Protein AF-A0A9N9HPQ7-F1 (afdb_monomer)

Nearest PDB structures (foldseek):
  6m62-assembly1_i  TM=3.957E-01  e=5.086E+00  Saccharomyces cerevisiae S288C

Foldseek 3Di:
DDDDDDDDDDPDDDPDDPDPPDPPPLVVPPVLADDDPVLLVLLLCCVQVVVDDPVVSVVVSCVVCVPHDHDSVNSVVSSVVSNVVNVVLVPDPVNVVVVLVVVCVVPVPDDWDWDADPPPRHTPDID

Organism: NCBI:txid1348616

Mean predicted aligned error: 15.15 Å

Secondary structure (DSSP, 8-state):
-PPPPP-----------SS---STHHHH-TTTTSPPHHHHHHHHHHHHTT---HHHHHHHHHHH-TTS---HHHHHHHHHHHHHHHHHHHH-HHHHHHHHHHHHHH-TT----EEEPTTT--EEEE-

pLDDT: mean 80.57, std 12.37, range [44.56, 96.25]

Sequence (127 aa):
MTKLSPEIRVTSLVNQHNHVLLPDTALYDPKCHKLSNEIIEKIKFYVTKGNMGSKQIYPLLVANFPEQFICKKDLYNTIQKFKALYAQCQGDVQHIINKLLMLKDQEPGWIINTRLDPFDNRLVSLF

Radius of gyration: 27.94 Å; Cα contacts (8 Å, |Δi|>4): 76; chains: 1; bounding box: 64×51×85 Å

Structure (mmCIF, N/CA/C/O backbone):
data_AF-A0A9N9HPQ7-F1
#
_entry.id   AF-A0A9N9HPQ7-F1
#
loop_
_atom_site.group_PDB
_atom_site.id
_atom_site.type_symbol
_atom_site.label_atom_id
_atom_site.label_alt_id
_atom_site.label_comp_id
_atom_site.label_asym_id
_atom_site.label_entity_id
_atom_site.label_seq_id
_atom_site.pdbx_PDB_ins_code
_atom_site.Cartn_x
_atom_site.Cartn_y
_atom_site.Cartn_z
_atom_site.occupancy
_atom_site.B_iso_or_equiv
_atom_site.auth_seq_id
_atom_site.auth_comp_id
_atom_site.auth_asym_id
_atom_site.auth_atom_id
_atom_site.pdbx_PDB_model_num
ATOM 1 N N . MET A 1 1 ? -11.999 36.996 59.039 1.00 44.56 1 MET A N 1
ATOM 2 C CA . MET A 1 1 ? -12.556 35.632 58.890 1.00 44.56 1 MET A CA 1
ATOM 3 C C . MET A 1 1 ? -12.582 35.299 57.407 1.00 44.56 1 MET A C 1
AT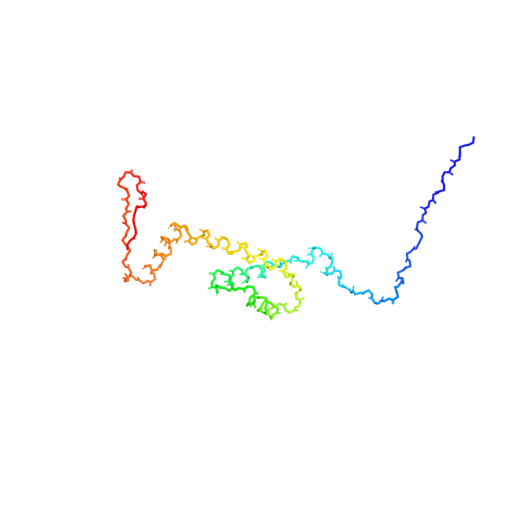OM 5 O O . MET A 1 1 ? -13.348 35.901 56.667 1.00 44.56 1 MET A O 1
ATOM 9 N N . THR A 1 2 ? -11.666 34.448 56.957 1.00 48.34 2 THR A N 1
ATOM 10 C CA . THR A 1 2 ? -11.449 34.107 55.543 1.00 48.34 2 THR A CA 1
ATOM 11 C C . THR A 1 2 ? -12.501 33.083 55.112 1.00 48.34 2 THR A C 1
ATOM 13 O O . THR A 1 2 ? -12.584 32.011 55.707 1.00 48.34 2 THR A O 1
ATOM 16 N N . LYS A 1 3 ? -13.346 33.415 54.127 1.00 56.56 3 LYS A N 1
ATOM 17 C CA . LYS A 1 3 ? -14.313 32.465 53.551 1.00 56.56 3 LYS A CA 1
ATOM 18 C C . LYS A 1 3 ? -13.542 31.339 52.855 1.00 56.56 3 LYS A C 1
ATOM 20 O O . LYS A 1 3 ? -12.824 31.606 51.896 1.00 56.56 3 LYS A O 1
ATOM 25 N N . LEU A 1 4 ? -13.690 30.108 53.337 1.00 64.31 4 LEU A N 1
ATOM 26 C CA . LEU A 1 4 ? -13.220 28.909 52.644 1.00 64.31 4 LEU A CA 1
ATOM 27 C C . LEU A 1 4 ? -14.175 28.599 51.487 1.00 64.31 4 LEU A C 1
ATOM 29 O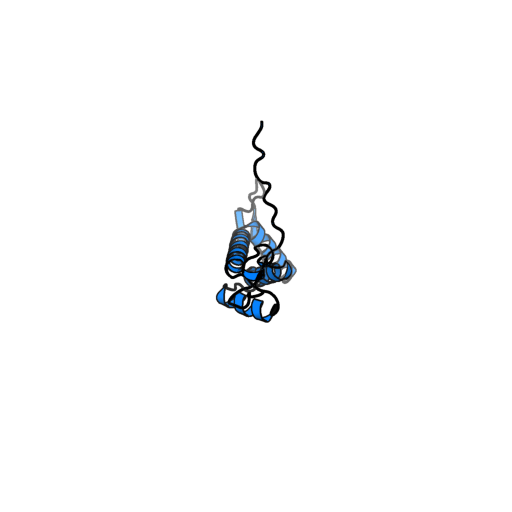 O . LEU A 1 4 ? -15.390 28.524 51.680 1.00 64.31 4 LEU A O 1
ATOM 33 N N . SER A 1 5 ? -13.622 28.452 50.286 1.00 65.19 5 SER A N 1
ATOM 34 C CA . SER A 1 5 ? -14.350 27.999 49.101 1.00 65.19 5 SER A CA 1
ATOM 35 C C . SER A 1 5 ? -14.759 26.531 49.285 1.00 65.19 5 SER A C 1
ATOM 37 O O . SER A 1 5 ? -13.933 25.746 49.749 1.00 65.19 5 SER A O 1
ATOM 39 N N . PRO A 1 6 ? -15.995 26.132 48.945 1.00 73.12 6 PRO A N 1
ATOM 40 C CA . PRO A 1 6 ? -16.428 24.749 49.100 1.00 73.12 6 PRO A CA 1
ATOM 41 C C . PRO A 1 6 ? -15.602 23.813 48.205 1.00 73.12 6 PRO A C 1
ATOM 43 O O . PRO A 1 6 ? -15.528 24.001 46.991 1.00 73.12 6 PRO A O 1
ATOM 46 N N . GLU A 1 7 ? -14.977 22.809 48.820 1.00 77.44 7 GLU A N 1
ATOM 47 C CA . GLU A 1 7 ? -14.253 21.742 48.132 1.00 77.44 7 GLU A CA 1
ATOM 48 C C . GLU A 1 7 ? -15.269 20.772 47.519 1.00 77.44 7 GLU A C 1
ATOM 50 O O . GLU A 1 7 ? -16.002 20.075 48.222 1.00 77.44 7 GLU A O 1
ATOM 55 N N . ILE A 1 8 ? -15.355 20.760 46.189 1.00 79.69 8 ILE A N 1
ATOM 56 C CA . ILE A 1 8 ? -16.242 19.856 45.458 1.00 79.69 8 ILE A CA 1
ATOM 57 C C . ILE A 1 8 ? -15.464 18.581 45.149 1.00 79.69 8 ILE A C 1
ATOM 59 O O . ILE A 1 8 ? -14.463 18.610 44.432 1.00 79.69 8 ILE A O 1
ATOM 63 N N . ARG A 1 9 ? -15.948 17.450 45.666 1.00 75.56 9 ARG A N 1
ATOM 64 C CA . ARG A 1 9 ? -15.360 16.127 45.444 1.00 75.56 9 ARG A CA 1
ATOM 65 C C . ARG A 1 9 ? -16.388 15.226 44.771 1.00 75.56 9 ARG A C 1
ATOM 67 O O . ARG A 1 9 ? -17.486 15.036 45.287 1.00 75.56 9 ARG A O 1
ATOM 74 N N . VAL A 1 10 ? -16.038 14.676 43.613 1.00 81.00 10 VAL A N 1
ATOM 75 C CA . VAL A 1 10 ? -16.880 13.693 42.921 1.00 81.00 10 VAL A CA 1
ATOM 76 C C . VAL A 1 10 ? -16.777 12.369 43.677 1.00 81.00 10 VAL A C 1
ATOM 78 O O . VAL A 1 10 ? -15.692 11.808 43.795 1.00 81.00 10 VAL A O 1
ATOM 81 N N . THR A 1 11 ? -17.893 11.889 44.225 1.00 82.25 11 THR A N 1
ATOM 82 C CA . THR A 1 11 ? -17.943 10.669 45.052 1.00 82.25 11 THR A CA 1
ATOM 83 C C . THR A 1 11 ? -18.384 9.435 44.277 1.00 82.25 11 THR A C 1
ATOM 85 O O . THR A 1 11 ? -18.057 8.318 44.664 1.00 82.25 11 THR A O 1
ATOM 88 N N . SER A 1 12 ? -19.126 9.617 43.185 1.00 77.50 12 SER A N 1
ATOM 89 C CA . SER A 1 12 ? -19.613 8.521 42.356 1.00 77.50 12 SER A CA 1
ATOM 90 C C . SER A 1 12 ? -19.880 8.990 40.933 1.00 77.50 12 SER A C 1
ATOM 92 O O . SER A 1 12 ? -20.119 10.173 40.685 1.00 77.50 12 SER A O 1
ATOM 94 N N . LEU A 1 13 ? -19.831 8.046 39.999 1.00 79.44 13 LEU A N 1
ATOM 95 C CA . LEU A 1 13 ? -20.148 8.267 38.599 1.00 79.44 13 LEU A CA 1
ATOM 96 C C . LEU A 1 13 ? -21.215 7.244 38.214 1.00 79.44 13 LEU A C 1
ATOM 98 O O . LEU A 1 13 ? -20.971 6.039 38.244 1.00 79.44 13 LEU A O 1
ATOM 102 N N . VAL A 1 14 ? -22.423 7.723 37.922 1.00 80.25 14 VAL A N 1
ATOM 103 C CA . VAL A 1 14 ? -23.549 6.859 37.559 1.00 80.25 14 VAL A CA 1
ATOM 104 C C . VAL A 1 14 ? -23.486 6.607 36.060 1.00 80.25 14 VAL A C 1
ATOM 106 O O . VAL A 1 14 ? -23.810 7.474 35.257 1.00 80.25 14 VAL A O 1
ATOM 109 N N . ASN A 1 15 ? -23.048 5.408 35.685 1.00 71.75 15 ASN A N 1
ATOM 110 C CA . ASN A 1 15 ? -22.891 4.997 34.291 1.00 71.75 15 ASN A CA 1
ATOM 111 C C . ASN A 1 15 ? -24.187 4.381 33.724 1.00 71.75 15 ASN A C 1
ATOM 113 O O . ASN A 1 15 ? -24.167 3.282 33.171 1.00 71.75 15 ASN A O 1
ATOM 117 N N . GLN A 1 16 ? -25.327 5.047 33.929 1.00 84.12 16 GLN A N 1
ATOM 118 C CA . GLN A 1 16 ? -26.608 4.634 33.356 1.00 84.12 16 GLN A CA 1
ATOM 119 C C . GLN A 1 16 ? -26.838 5.341 32.029 1.00 84.12 16 GLN A C 1
ATOM 121 O O . GLN A 1 16 ? -26.812 6.567 31.950 1.00 84.12 16 GLN A O 1
ATOM 126 N N . HIS A 1 17 ? -27.121 4.546 31.006 1.00 76.25 17 HIS A N 1
ATOM 127 C CA . HIS A 1 17 ? -27.418 5.025 29.667 1.00 76.25 17 HIS A CA 1
ATOM 128 C C . HIS A 1 17 ? -28.798 4.529 29.266 1.00 76.25 17 HIS A C 1
ATOM 130 O O . HIS A 1 17 ? -29.204 3.422 29.610 1.00 76.25 17 HIS A O 1
ATOM 136 N N . ASN A 1 18 ? -29.519 5.351 28.515 1.00 81.94 18 ASN A N 1
ATOM 137 C CA . ASN A 1 18 ? -30.798 4.985 27.905 1.00 81.94 18 ASN A CA 1
ATOM 138 C C . ASN A 1 18 ? -30.632 4.105 26.649 1.00 81.94 18 ASN A C 1
ATOM 140 O O . ASN A 1 18 ? -31.605 3.839 25.948 1.00 81.94 18 ASN A O 1
ATOM 144 N N . HIS A 1 19 ? -29.407 3.674 26.350 1.00 64.75 19 HIS A N 1
ATOM 145 C CA . HIS A 1 19 ? -29.048 2.829 25.222 1.00 64.75 19 HIS A CA 1
ATOM 146 C C . HIS A 1 19 ? -27.853 1.949 25.600 1.00 64.75 19 HIS A C 1
ATOM 148 O O . HIS A 1 19 ? -27.116 2.242 26.543 1.00 64.75 19 HIS A O 1
ATOM 154 N N . VAL A 1 20 ? -27.652 0.865 24.850 1.00 70.56 20 VAL A N 1
ATOM 155 C CA . VAL A 1 20 ? -26.433 0.063 24.962 1.00 70.56 20 VAL A CA 1
ATOM 156 C C . VAL A 1 20 ? -25.272 0.932 24.491 1.00 70.56 20 VAL A C 1
ATOM 158 O O . VAL A 1 20 ? -25.258 1.368 23.341 1.00 70.56 20 VAL A O 1
ATOM 161 N N . LEU A 1 21 ? -24.303 1.180 25.372 1.00 64.94 21 LEU A N 1
ATOM 162 C CA . LEU A 1 21 ? -23.007 1.696 24.953 1.00 64.94 21 LEU A CA 1
ATOM 163 C C . LEU A 1 21 ? -22.417 0.674 23.980 1.00 64.94 21 LEU A C 1
ATOM 165 O O . LEU A 1 21 ? -22.047 -0.427 24.391 1.00 64.94 21 LEU A O 1
ATOM 169 N N . LEU A 1 22 ? -22.383 1.009 22.689 1.00 60.78 22 LEU A N 1
ATOM 170 C CA . LEU A 1 22 ? -21.681 0.190 21.710 1.00 60.78 22 LEU A CA 1
ATOM 171 C C . LEU A 1 22 ? -20.224 0.077 22.186 1.00 60.78 22 LEU A C 1
ATOM 173 O O . LEU A 1 22 ? -19.593 1.108 22.430 1.00 60.78 22 LEU A O 1
ATOM 177 N N . PRO A 1 23 ? -19.674 -1.141 22.333 1.00 54.94 23 PRO A N 1
ATOM 178 C CA . PRO A 1 23 ? -18.314 -1.356 22.827 1.00 54.94 23 PRO A CA 1
ATOM 179 C C . PRO A 1 23 ? -17.248 -0.910 21.818 1.00 54.94 23 PRO A C 1
ATOM 181 O O . PRO A 1 23 ? -16.061 -1.133 22.035 1.00 54.94 23 PRO A O 1
ATOM 184 N N . ASP A 1 24 ? -17.663 -0.250 20.737 1.00 57.03 24 ASP A N 1
ATOM 185 C CA . ASP A 1 24 ? -16.853 0.306 19.667 1.00 57.03 24 ASP A CA 1
ATOM 186 C C . ASP A 1 24 ? -16.025 1.517 20.121 1.00 57.03 24 ASP A C 1
ATOM 188 O O . ASP A 1 24 ? -15.851 2.493 19.395 1.00 57.03 24 ASP A O 1
ATOM 192 N N . THR A 1 25 ? -15.412 1.453 21.299 1.00 55.41 25 THR A N 1
ATOM 193 C CA . THR A 1 25 ? -14.254 2.296 21.607 1.00 55.41 25 THR A CA 1
ATOM 194 C C . THR A 1 25 ? -13.220 2.206 20.482 1.00 55.41 25 THR A C 1
ATOM 196 O O . THR A 1 25 ? -12.587 3.206 20.178 1.00 55.41 25 THR A O 1
ATOM 199 N N . ALA A 1 26 ? -13.149 1.082 19.758 1.00 53.94 26 ALA A N 1
ATOM 200 C CA . ALA A 1 26 ? -12.366 0.922 18.536 1.00 53.94 26 ALA A CA 1
ATOM 201 C C . ALA A 1 26 ? -12.807 1.773 17.323 1.00 53.94 26 ALA A C 1
ATOM 203 O O . ALA A 1 26 ? -11.977 1.965 16.444 1.00 53.94 26 ALA A O 1
ATOM 204 N N . LEU A 1 27 ? -14.053 2.274 17.246 1.00 53.78 27 LEU A N 1
ATOM 205 C CA . LEU A 1 27 ? -14.502 3.231 16.211 1.00 53.78 27 LEU A CA 1
ATOM 206 C C . LEU A 1 27 ? -14.065 4.672 16.509 1.00 53.78 27 LEU A C 1
ATOM 208 O O . LEU A 1 27 ? -14.089 5.524 15.614 1.00 53.78 27 LEU A O 1
ATOM 212 N N . TYR A 1 28 ? -13.735 4.957 17.770 1.00 56.88 28 TYR A N 1
ATOM 213 C CA . TYR A 1 28 ? -13.478 6.311 18.254 1.00 56.88 28 TYR A CA 1
ATOM 214 C C . TYR A 1 28 ? -12.072 6.493 18.838 1.00 56.88 28 TYR A C 1
ATOM 216 O O . TYR A 1 28 ? -11.635 7.633 18.980 1.00 56.88 28 TYR A O 1
ATOM 224 N N . ASP A 1 29 ? -11.347 5.412 19.147 1.00 60.00 29 ASP A N 1
ATOM 225 C CA . ASP A 1 29 ? -9.961 5.439 19.610 1.00 60.00 29 ASP A CA 1
ATOM 226 C C . ASP A 1 29 ? -9.000 5.438 18.405 1.00 60.00 29 ASP A C 1
ATOM 228 O O . ASP A 1 29 ? -8.837 4.415 17.729 1.00 60.00 29 ASP A O 1
ATOM 232 N N . PRO A 1 30 ? -8.272 6.545 18.157 1.00 57.19 30 PRO A N 1
ATOM 233 C CA . PRO A 1 30 ? -7.282 6.628 17.086 1.00 57.19 30 PRO A CA 1
ATOM 234 C C . PRO A 1 30 ? -6.205 5.533 17.148 1.00 57.19 30 PRO A C 1
ATOM 236 O O . PRO A 1 30 ? -5.574 5.231 16.133 1.00 57.19 30 PRO A O 1
ATOM 239 N N . LYS A 1 31 ? -5.958 4.942 18.325 1.00 58.03 31 LYS A N 1
ATOM 240 C CA . LYS A 1 31 ? -4.988 3.855 18.509 1.00 58.03 31 LYS A CA 1
ATOM 241 C C . LYS A 1 31 ? -5.481 2.534 17.920 1.00 58.03 31 LYS A C 1
ATOM 243 O O . LYS A 1 31 ? -4.656 1.780 17.409 1.00 58.03 31 LYS A O 1
ATOM 248 N N . CYS A 1 32 ? -6.791 2.287 17.923 1.00 54.53 32 CYS A N 1
ATOM 249 C CA . CYS A 1 32 ? -7.413 1.102 17.328 1.00 54.53 32 CYS A CA 1
ATOM 250 C C . CYS A 1 32 ? -7.525 1.191 15.797 1.00 54.53 32 CYS A C 1
ATOM 252 O O . CYS A 1 32 ? -7.741 0.181 15.136 1.00 54.53 32 CYS A O 1
ATOM 254 N N . HIS A 1 33 ? -7.341 2.383 15.221 1.00 62.41 33 HIS A N 1
ATOM 255 C CA . HIS A 1 33 ? -7.457 2.623 13.778 1.00 62.41 33 HIS A CA 1
ATOM 256 C C . HIS A 1 33 ? -6.153 2.355 13.010 1.00 62.41 33 HIS A C 1
ATOM 258 O O . HIS A 1 33 ? -6.134 2.383 11.778 1.00 62.41 33 HIS A O 1
ATOM 264 N N . LYS A 1 34 ? -5.036 2.107 13.709 1.00 74.38 34 LYS A N 1
ATOM 265 C CA . LYS A 1 34 ? -3.760 1.836 13.045 1.00 74.38 34 LYS A CA 1
ATOM 266 C C . LYS A 1 34 ? -3.783 0.462 12.386 1.00 74.38 34 LYS A C 1
ATOM 268 O O . LYS A 1 34 ? -3.924 -0.560 13.051 1.00 74.38 34 LYS A O 1
ATOM 273 N N . LEU A 1 35 ? -3.567 0.457 11.073 1.00 85.94 35 LEU A N 1
ATOM 274 C CA . LEU A 1 35 ? -3.323 -0.764 10.313 1.00 85.94 35 LEU A CA 1
ATOM 275 C C . LEU A 1 35 ? -2.115 -1.500 10.906 1.00 85.94 35 LEU A C 1
ATOM 277 O O . LEU A 1 35 ? -1.070 -0.889 11.147 1.00 85.94 35 LEU A O 1
ATOM 281 N N . SER A 1 36 ? -2.259 -2.805 11.126 1.00 89.31 36 SER A N 1
ATOM 282 C CA . SER A 1 36 ? -1.140 -3.659 11.520 1.00 89.31 36 SER A CA 1
ATOM 283 C C . SER A 1 36 ? -0.064 -3.673 10.430 1.00 89.31 36 SER A C 1
ATOM 285 O O . SER A 1 36 ? -0.348 -3.474 9.245 1.00 89.31 36 SER A O 1
ATOM 287 N N . ASN A 1 37 ? 1.184 -3.951 10.817 1.00 89.94 37 ASN A N 1
ATOM 288 C CA . ASN A 1 37 ? 2.286 -4.072 9.856 1.00 89.94 37 ASN A CA 1
ATOM 289 C C . ASN A 1 37 ? 2.003 -5.144 8.791 1.00 89.94 37 ASN A C 1
ATOM 291 O O . ASN A 1 37 ? 2.364 -4.969 7.630 1.00 89.94 37 ASN A O 1
ATOM 295 N N . GLU A 1 38 ? 1.305 -6.215 9.166 1.00 92.88 38 GLU A N 1
ATOM 296 C CA . GLU A 1 38 ? 0.906 -7.280 8.247 1.00 92.88 38 GLU A CA 1
ATOM 297 C C . GLU A 1 38 ? -0.084 -6.783 7.179 1.00 92.88 38 GLU A C 1
ATOM 299 O O . GLU A 1 38 ? 0.124 -7.012 5.984 1.00 92.88 38 GLU A O 1
ATOM 304 N N . ILE A 1 39 ? -1.109 -6.016 7.578 1.00 93.12 39 ILE A N 1
ATOM 305 C CA . ILE A 1 39 ? -2.037 -5.381 6.632 1.00 93.12 39 ILE A CA 1
ATOM 306 C C . ILE A 1 39 ? -1.290 -4.406 5.714 1.00 93.12 39 ILE A C 1
ATOM 308 O O . ILE A 1 39 ? -1.547 -4.375 4.508 1.00 93.12 39 ILE A O 1
ATOM 312 N N . ILE A 1 40 ? -0.356 -3.621 6.256 1.00 94.38 40 ILE A N 1
ATOM 313 C CA . ILE A 1 40 ? 0.438 -2.661 5.478 1.00 94.38 40 ILE A CA 1
ATOM 314 C C . ILE A 1 40 ? 1.263 -3.377 4.398 1.00 94.38 40 ILE A C 1
ATOM 316 O O . ILE A 1 40 ? 1.245 -2.943 3.242 1.00 94.38 40 ILE A O 1
ATOM 320 N N . GLU A 1 41 ? 1.932 -4.486 4.722 1.00 95.00 41 GLU A N 1
ATOM 321 C CA . GLU A 1 41 ? 2.698 -5.257 3.732 1.00 95.00 41 GLU A CA 1
ATOM 322 C C . GLU A 1 41 ? 1.790 -5.926 2.686 1.00 95.00 41 GLU A C 1
ATOM 324 O O . GLU A 1 41 ? 2.113 -5.907 1.495 1.00 95.00 41 GLU A O 1
ATOM 329 N N . LYS A 1 42 ? 0.602 -6.418 3.069 1.00 96.00 42 LYS A N 1
ATOM 330 C CA . LYS A 1 42 ? -0.409 -6.889 2.102 1.00 96.00 42 LYS A CA 1
ATOM 331 C C . LYS A 1 42 ? -0.855 -5.775 1.152 1.00 96.00 42 LYS A C 1
ATOM 333 O O . LYS A 1 42 ? -0.910 -5.996 -0.058 1.00 96.00 42 LYS A O 1
ATOM 338 N N . ILE A 1 43 ? -1.127 -4.568 1.660 1.00 95.12 43 ILE A N 1
ATOM 339 C CA . ILE A 1 43 ? -1.482 -3.411 0.820 1.00 95.12 43 ILE A CA 1
ATOM 340 C C . ILE A 1 43 ? -0.348 -3.096 -0.157 1.00 95.12 43 ILE A C 1
ATOM 342 O O . ILE A 1 43 ? -0.597 -2.943 -1.353 1.00 95.12 43 ILE A O 1
ATOM 346 N N . LYS A 1 44 ? 0.898 -3.034 0.323 1.00 95.06 44 LYS A N 1
ATOM 347 C CA . LYS A 1 44 ? 2.080 -2.802 -0.515 1.00 95.06 44 LYS A CA 1
ATOM 348 C C . LYS A 1 44 ? 2.195 -3.842 -1.622 1.00 95.06 44 LYS A C 1
ATOM 350 O O . LYS A 1 44 ? 2.413 -3.471 -2.776 1.00 95.06 44 LYS A O 1
ATOM 355 N N . PHE A 1 45 ? 2.012 -5.122 -1.306 1.00 95.19 45 PHE A N 1
ATOM 356 C CA . PHE A 1 45 ? 2.025 -6.193 -2.297 1.00 95.19 45 PHE A CA 1
ATOM 357 C C . PHE A 1 45 ? 0.928 -6.001 -3.355 1.00 95.19 45 PHE A C 1
ATOM 359 O O . PHE A 1 45 ? 1.224 -5.976 -4.551 1.00 95.19 45 PHE A O 1
ATOM 366 N N . TYR A 1 46 ? -0.324 -5.778 -2.941 1.00 95.75 46 TYR A N 1
ATOM 367 C CA . TYR A 1 46 ? -1.435 -5.586 -3.879 1.00 95.75 46 TYR A CA 1
ATOM 368 C C . TYR A 1 46 ? -1.262 -4.353 -4.774 1.00 95.75 46 TYR A C 1
ATOM 370 O O . TYR A 1 46 ? -1.616 -4.393 -5.952 1.00 95.75 46 TYR A O 1
ATOM 378 N N . VAL A 1 47 ? -0.687 -3.270 -4.247 1.00 93.81 47 VAL A N 1
ATOM 379 C CA . VAL A 1 47 ? -0.419 -2.049 -5.018 1.00 93.81 47 VAL A CA 1
ATOM 380 C C . VAL A 1 47 ? 0.745 -2.242 -5.992 1.00 93.81 47 VAL A C 1
ATOM 382 O O . VAL A 1 47 ? 0.608 -1.923 -7.167 1.00 93.81 47 VAL A O 1
ATOM 385 N N . THR A 1 48 ? 1.882 -2.765 -5.527 1.00 88.62 48 THR A N 1
ATOM 386 C CA . THR A 1 48 ? 3.135 -2.795 -6.311 1.00 88.62 48 THR A CA 1
ATOM 387 C C . THR A 1 48 ? 3.251 -3.988 -7.254 1.00 88.62 48 THR A C 1
ATOM 389 O O . THR A 1 48 ? 3.879 -3.878 -8.305 1.00 88.62 48 THR A O 1
ATOM 392 N N . LYS A 1 49 ? 2.680 -5.139 -6.883 1.00 87.62 49 LYS A N 1
ATOM 393 C CA . LYS A 1 49 ? 2.719 -6.374 -7.682 1.00 87.62 49 LYS A CA 1
ATOM 394 C C . LYS A 1 49 ? 1.387 -6.658 -8.358 1.00 87.62 49 LYS A C 1
ATOM 396 O O . LYS A 1 49 ? 1.374 -7.103 -9.497 1.00 87.62 49 LYS A O 1
ATOM 401 N N . GLY A 1 50 ? 0.280 -6.384 -7.669 1.00 87.31 50 GLY A N 1
ATOM 402 C CA . GLY A 1 50 ? -1.066 -6.630 -8.190 1.00 87.31 50 GLY A CA 1
ATOM 403 C C . GLY A 1 50 ? -1.645 -5.505 -9.052 1.00 87.31 50 GLY A C 1
ATOM 404 O O . GLY A 1 50 ? -2.677 -5.720 -9.679 1.00 87.31 50 GLY A O 1
ATOM 405 N N . ASN A 1 51 ? -1.033 -4.311 -9.059 1.00 87.94 51 ASN A N 1
ATOM 406 C CA . ASN A 1 51 ? -1.572 -3.098 -9.693 1.00 87.94 51 ASN A CA 1
ATOM 407 C C . ASN A 1 51 ? -3.049 -2.824 -9.317 1.00 87.94 51 ASN A C 1
ATOM 409 O O . ASN A 1 51 ? -3.859 -2.384 -10.134 1.00 87.94 51 ASN A O 1
ATOM 413 N N . MET A 1 52 ? -3.425 -3.135 -8.073 1.00 93.69 52 MET A N 1
ATOM 414 C CA . MET A 1 52 ? -4.823 -3.125 -7.646 1.00 93.69 52 MET A CA 1
ATOM 415 C C . MET A 1 52 ? -5.289 -1.746 -7.166 1.00 93.69 52 MET A C 1
ATOM 417 O O . MET A 1 52 ? -4.554 -0.963 -6.554 1.00 93.69 52 MET A O 1
ATOM 421 N N . GLY A 1 53 ? -6.567 -1.458 -7.410 1.00 90.50 53 GLY A N 1
ATOM 422 C CA . GLY A 1 53 ? -7.266 -0.300 -6.859 1.00 90.50 53 GLY A CA 1
ATOM 423 C C . GLY A 1 53 ? -7.888 -0.580 -5.491 1.00 90.50 53 GLY A C 1
ATOM 424 O O . GLY A 1 53 ? -8.089 -1.724 -5.091 1.00 90.50 53 GLY A O 1
ATOM 425 N N . SER A 1 54 ? -8.283 0.475 -4.778 1.00 90.44 54 SER A N 1
ATOM 426 C CA . SER A 1 54 ? -8.889 0.345 -3.447 1.00 90.44 54 SER A CA 1
ATOM 427 C C . SER A 1 54 ? -10.176 -0.489 -3.424 1.00 90.44 54 SER A C 1
ATOM 429 O O . SER A 1 54 ? -10.409 -1.217 -2.463 1.00 90.44 54 SER A O 1
ATOM 431 N N . LYS A 1 55 ? -10.965 -0.451 -4.508 1.00 92.88 55 LYS A N 1
ATOM 432 C CA . LYS A 1 55 ? -12.165 -1.286 -4.698 1.00 92.88 55 LYS A CA 1
ATOM 433 C C . LYS A 1 55 ? -11.866 -2.789 -4.684 1.00 92.88 55 LYS A C 1
ATOM 435 O O . LYS A 1 55 ? -12.722 -3.558 -4.273 1.00 92.88 55 LYS A O 1
ATOM 440 N N . GLN A 1 56 ? -10.677 -3.195 -5.129 1.00 95.75 56 GLN A N 1
ATOM 441 C CA . GLN A 1 56 ? -10.233 -4.592 -5.120 1.00 95.75 56 GLN A CA 1
ATOM 442 C C . GLN A 1 56 ? -9.531 -4.931 -3.803 1.00 95.75 56 GLN A C 1
ATOM 444 O O . GLN A 1 56 ? -9.778 -5.977 -3.215 1.00 95.75 56 GLN A O 1
ATOM 449 N N . ILE A 1 57 ? -8.689 -4.020 -3.310 1.00 95.94 57 ILE A N 1
ATOM 450 C CA . ILE A 1 57 ? -7.888 -4.236 -2.101 1.00 95.94 57 ILE A CA 1
ATOM 451 C C . ILE A 1 57 ? -8.773 -4.372 -0.857 1.00 95.94 57 ILE A C 1
ATOM 453 O O . ILE A 1 57 ? -8.537 -5.258 -0.043 1.00 95.94 57 ILE A O 1
ATOM 457 N N . TYR A 1 58 ? -9.792 -3.523 -0.698 1.00 95.06 58 TYR A N 1
ATOM 458 C CA . TYR A 1 58 ? -10.636 -3.526 0.500 1.00 95.06 58 TYR A CA 1
ATOM 459 C C . TYR A 1 58 ? -11.328 -4.876 0.773 1.00 95.06 58 TYR A C 1
ATOM 461 O O . TYR A 1 58 ? -11.107 -5.419 1.855 1.00 95.06 58 TYR A O 1
ATOM 469 N N . PRO A 1 59 ? -12.104 -5.468 -0.162 1.00 95.38 59 PRO A N 1
ATOM 470 C CA . PRO A 1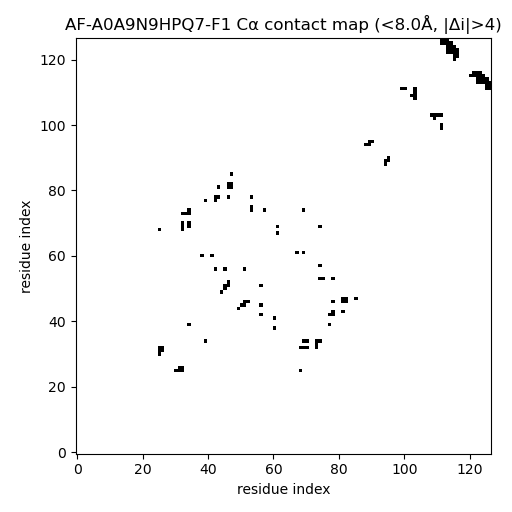 59 ? -12.747 -6.758 0.087 1.00 95.38 59 PRO A CA 1
ATOM 471 C C . PRO A 1 59 ? -11.733 -7.884 0.324 1.00 95.38 59 PRO A C 1
ATOM 473 O O . PRO A 1 59 ? -11.972 -8.744 1.166 1.00 95.38 59 PRO A O 1
ATOM 476 N N . LEU A 1 60 ? -10.574 -7.854 -0.346 1.00 96.25 60 LEU A N 1
ATOM 477 C CA . LEU A 1 60 ? -9.508 -8.823 -0.093 1.00 96.25 60 LEU A CA 1
ATOM 478 C C . LEU A 1 60 ? -8.975 -8.706 1.334 1.00 96.25 60 LEU A C 1
ATOM 480 O O . LEU A 1 60 ? -8.774 -9.722 1.989 1.00 96.25 60 LEU A O 1
ATOM 484 N N . LEU A 1 61 ? -8.739 -7.496 1.835 1.00 94.88 61 LEU A N 1
ATOM 485 C CA . LEU A 1 61 ? -8.255 -7.323 3.201 1.00 94.88 61 LEU A CA 1
ATOM 486 C C . LEU A 1 61 ? -9.294 -7.752 4.236 1.00 94.88 61 LEU A C 1
ATOM 488 O O . LEU A 1 61 ? -8.930 -8.462 5.161 1.00 94.88 61 LEU A O 1
ATOM 492 N N . VAL A 1 62 ? -10.568 -7.401 4.050 1.00 92.38 62 VAL A N 1
ATOM 493 C CA . VAL A 1 62 ? -11.649 -7.844 4.950 1.00 92.38 62 VAL A CA 1
ATOM 494 C C . VAL A 1 62 ? -11.746 -9.374 4.985 1.00 92.38 62 VAL A C 1
ATOM 496 O O . VAL A 1 62 ? -11.931 -9.947 6.051 1.00 92.38 62 VAL A O 1
ATOM 499 N N . ALA A 1 63 ? -11.549 -10.047 3.847 1.00 94.00 63 ALA A N 1
ATOM 500 C CA . ALA A 1 63 ? -11.531 -11.508 3.791 1.00 94.00 63 ALA A CA 1
ATOM 501 C C . ALA A 1 63 ? -10.288 -12.133 4.457 1.00 94.00 63 ALA A C 1
ATOM 503 O O . ALA A 1 63 ? -10.386 -13.212 5.030 1.00 94.00 63 ALA A O 1
ATOM 504 N N . ASN A 1 64 ? -9.121 -11.481 4.376 1.00 93.00 64 ASN A N 1
ATOM 505 C CA . ASN A 1 64 ? -7.883 -11.976 4.997 1.00 93.00 64 ASN A CA 1
ATOM 506 C C . ASN A 1 64 ? -7.799 -11.654 6.502 1.00 93.00 64 ASN A C 1
ATOM 508 O O . ASN A 1 64 ? -7.110 -12.360 7.226 1.00 93.00 64 ASN A O 1
ATOM 512 N N . PHE A 1 65 ? -8.473 -10.595 6.958 1.00 90.81 65 PHE A N 1
ATOM 513 C CA . PHE A 1 65 ? -8.404 -10.082 8.328 1.00 90.81 65 PHE A CA 1
ATOM 514 C C . PHE A 1 65 ? -9.816 -9.811 8.878 1.00 90.81 65 PHE A C 1
ATOM 516 O O . PHE A 1 65 ? -10.162 -8.657 9.136 1.00 90.81 65 PHE A O 1
ATOM 523 N N . PRO A 1 66 ? -10.658 -10.849 9.048 1.00 86.12 66 PRO A N 1
ATOM 524 C CA . PRO A 1 66 ? -12.065 -10.671 9.417 1.00 86.12 66 PRO A CA 1
ATOM 525 C C . PRO A 1 66 ? -12.254 -10.078 10.819 1.00 86.12 66 PRO A C 1
ATOM 527 O O . PRO A 1 66 ? -13.246 -9.400 11.069 1.00 86.12 66 PRO A O 1
ATOM 530 N N . GLU A 1 67 ? -11.300 -10.299 11.724 1.00 84.25 67 GLU A N 1
ATOM 531 C CA . GLU A 1 67 ? -11.355 -9.802 13.105 1.00 84.25 67 GLU A CA 1
ATOM 532 C C . GLU A 1 67 ? -10.836 -8.366 13.255 1.00 84.25 67 GLU A C 1
ATOM 534 O O . GLU A 1 67 ? -10.948 -7.769 14.325 1.00 84.25 67 GLU A O 1
ATOM 539 N N . GLN A 1 68 ? -10.253 -7.793 12.198 1.00 81.75 68 GLN A N 1
ATOM 540 C CA . GLN A 1 68 ? -9.596 -6.498 12.273 1.00 81.75 68 GLN A CA 1
ATOM 541 C C . GLN A 1 68 ? -10.430 -5.416 11.591 1.00 81.75 68 GLN A C 1
ATOM 543 O O . GLN A 1 68 ? -10.758 -5.493 10.406 1.00 81.75 68 GLN A O 1
ATOM 548 N N . PHE A 1 69 ? -10.738 -4.351 12.331 1.00 84.06 69 PHE A N 1
ATOM 549 C CA . PHE A 1 69 ? -11.408 -3.193 11.757 1.00 84.06 69 PHE A CA 1
ATOM 550 C C . PHE A 1 69 ? -10.449 -2.415 10.845 1.00 84.06 69 PHE A C 1
ATOM 552 O O . PHE A 1 69 ? -9.412 -1.913 11.280 1.00 84.06 69 PHE A O 1
ATOM 559 N N . ILE A 1 70 ? -10.806 -2.291 9.564 1.00 86.25 70 ILE A N 1
ATOM 560 C CA . ILE A 1 70 ? -10.005 -1.571 8.566 1.00 86.25 70 ILE A CA 1
ATOM 561 C C . ILE A 1 70 ? -10.642 -0.215 8.281 1.00 86.25 70 ILE A C 1
ATOM 563 O O . ILE A 1 70 ? -11.618 -0.099 7.531 1.00 86.25 70 ILE A O 1
ATOM 567 N N . CYS A 1 71 ? -10.036 0.835 8.831 1.00 86.62 71 CYS A N 1
ATOM 568 C CA . CYS A 1 71 ? -10.423 2.209 8.549 1.00 86.62 71 CYS A CA 1
ATOM 569 C C . CYS A 1 71 ? -10.186 2.543 7.064 1.00 86.62 71 CYS A C 1
ATOM 571 O O . CYS A 1 71 ? -9.060 2.506 6.560 1.00 86.62 71 CYS A O 1
ATOM 573 N N . LYS A 1 72 ? -11.254 2.920 6.345 1.00 88.38 72 LYS A N 1
ATOM 574 C CA . LYS A 1 72 ? -11.181 3.248 4.907 1.00 88.38 72 LYS A CA 1
ATOM 575 C C . LYS A 1 72 ? -10.228 4.409 4.622 1.00 88.38 72 LYS A C 1
ATOM 577 O O . LYS A 1 72 ? -9.518 4.378 3.621 1.00 88.3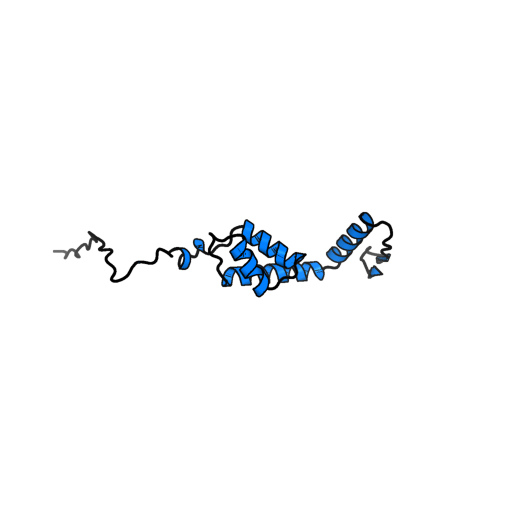8 72 LYS A O 1
ATOM 582 N N . LYS A 1 73 ? -10.196 5.416 5.501 1.00 87.81 73 LYS A N 1
ATOM 583 C CA . LYS A 1 73 ? -9.304 6.576 5.366 1.00 87.81 73 LYS A CA 1
ATOM 584 C C . LYS A 1 73 ? -7.838 6.142 5.407 1.00 87.81 73 LYS A C 1
ATOM 586 O O . LYS A 1 73 ? -7.074 6.503 4.515 1.00 87.81 73 LYS A O 1
ATOM 591 N N . ASP A 1 74 ? -7.470 5.320 6.385 1.00 88.88 74 ASP A N 1
ATOM 592 C CA . ASP A 1 74 ? -6.095 4.841 6.546 1.00 88.88 74 ASP A CA 1
ATOM 593 C C . ASP A 1 74 ? -5.693 3.877 5.430 1.00 88.88 74 ASP A C 1
ATOM 595 O O . ASP A 1 74 ? -4.569 3.950 4.928 1.00 88.88 74 ASP A O 1
ATOM 599 N N . LEU A 1 75 ? -6.630 3.054 4.950 1.00 92.50 75 LEU A N 1
ATOM 600 C CA . LEU A 1 75 ? -6.425 2.242 3.755 1.00 92.50 75 LEU A CA 1
ATOM 601 C C . LEU A 1 75 ? -6.114 3.112 2.531 1.00 92.50 75 LEU A C 1
ATOM 603 O O . LEU A 1 75 ? -5.120 2.875 1.846 1.00 92.50 75 LEU A O 1
ATOM 607 N N . TYR A 1 76 ? -6.945 4.114 2.236 1.00 93.38 76 TYR A N 1
ATOM 608 C CA . TYR A 1 76 ? -6.749 4.965 1.061 1.00 93.38 76 TYR A CA 1
ATOM 609 C C . TYR A 1 76 ? -5.438 5.746 1.131 1.00 93.38 76 TYR A C 1
ATOM 611 O O . TYR A 1 76 ? -4.715 5.795 0.135 1.00 93.38 76 TYR A O 1
ATOM 619 N N . ASN A 1 77 ? -5.096 6.284 2.302 1.00 92.06 77 ASN A N 1
ATOM 620 C CA . ASN A 1 77 ? -3.829 6.979 2.520 1.00 92.06 77 ASN A CA 1
ATOM 621 C C . ASN A 1 77 ? -2.635 6.043 2.293 1.00 92.06 77 ASN A C 1
ATOM 623 O O . ASN A 1 77 ? -1.695 6.390 1.579 1.00 92.06 77 ASN A O 1
ATOM 627 N N . THR A 1 78 ? -2.697 4.827 2.840 1.00 94.00 78 THR A N 1
ATOM 628 C CA . THR A 1 78 ? -1.652 3.810 2.662 1.00 94.00 78 THR A CA 1
ATOM 629 C C . THR A 1 78 ? -1.503 3.398 1.197 1.00 94.00 78 THR A C 1
ATOM 631 O O . THR A 1 78 ? -0.385 3.326 0.687 1.00 94.00 78 THR A O 1
ATOM 634 N N . ILE A 1 79 ? -2.615 3.195 0.481 1.00 94.44 79 ILE A N 1
ATOM 635 C CA . ILE A 1 79 ? -2.599 2.899 -0.959 1.00 94.44 79 ILE A CA 1
ATOM 636 C C . ILE A 1 79 ? -1.948 4.042 -1.738 1.00 94.44 79 ILE A C 1
ATOM 638 O O . ILE A 1 79 ? -1.080 3.788 -2.570 1.00 94.44 79 ILE A O 1
ATOM 642 N N . GLN A 1 80 ? -2.350 5.292 -1.488 1.00 92.69 80 GLN A N 1
ATOM 643 C CA . GLN A 1 80 ? -1.775 6.447 -2.180 1.00 92.69 80 GLN A CA 1
ATOM 644 C C . GLN A 1 80 ? -0.275 6.573 -1.917 1.00 92.69 80 GLN A C 1
ATOM 646 O O . GLN A 1 80 ? 0.484 6.775 -2.862 1.00 92.69 80 GLN A O 1
ATOM 651 N N . LYS A 1 81 ? 0.164 6.368 -0.669 1.00 93.06 81 LYS A N 1
ATOM 652 C CA . LYS A 1 81 ? 1.584 6.353 -0.304 1.00 93.06 81 LYS A CA 1
ATOM 653 C C . LYS A 1 81 ? 2.362 5.335 -1.137 1.00 93.06 81 LYS A C 1
ATOM 655 O O . LYS A 1 81 ? 3.373 5.686 -1.737 1.00 93.06 81 LYS A O 1
ATOM 660 N N . PHE A 1 82 ? 1.891 4.090 -1.217 1.00 92.25 82 PHE A N 1
ATOM 661 C CA . PHE A 1 82 ? 2.587 3.065 -1.997 1.00 92.25 82 PHE A CA 1
ATOM 662 C C . PHE A 1 82 ? 2.495 3.283 -3.502 1.00 92.25 82 PHE A C 1
ATOM 664 O O . PHE A 1 82 ? 3.455 2.973 -4.195 1.00 92.25 82 PHE A O 1
ATOM 671 N N . LYS A 1 83 ? 1.403 3.856 -4.017 1.00 89.81 83 LYS A N 1
ATOM 672 C CA . LYS A 1 83 ? 1.320 4.253 -5.428 1.00 89.81 83 LYS A CA 1
ATOM 673 C C . LYS A 1 83 ? 2.340 5.334 -5.769 1.00 89.81 83 LYS A C 1
ATOM 675 O O . LYS A 1 83 ? 3.004 5.217 -6.790 1.00 89.81 83 LYS A O 1
ATOM 680 N N . ALA A 1 84 ? 2.484 6.346 -4.915 1.00 86.06 84 ALA A N 1
ATOM 681 C CA . ALA A 1 84 ? 3.463 7.411 -5.103 1.00 86.06 84 ALA A CA 1
ATOM 682 C C . ALA A 1 84 ? 4.898 6.867 -5.055 1.00 86.06 84 ALA A C 1
ATOM 684 O O . ALA A 1 84 ? 5.673 7.126 -5.969 1.00 86.06 84 ALA A O 1
ATOM 685 N N . LEU A 1 85 ? 5.222 6.049 -4.048 1.00 83.75 85 LEU A N 1
ATOM 686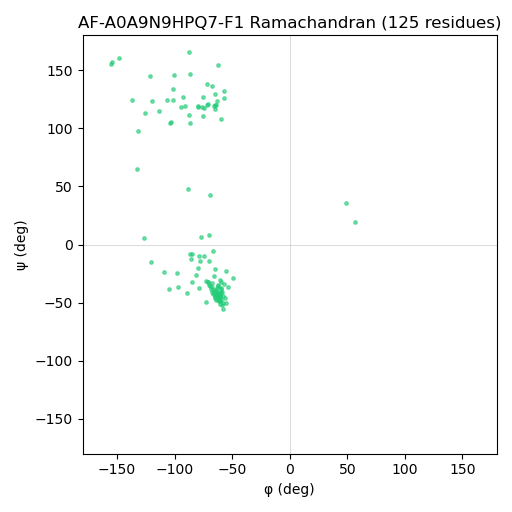 C CA . LEU A 1 85 ? 6.532 5.397 -3.942 1.00 83.75 85 LEU A CA 1
ATOM 687 C C . LEU A 1 85 ? 6.809 4.482 -5.139 1.00 83.75 85 LEU A C 1
ATOM 689 O O . LEU A 1 85 ? 7.897 4.500 -5.699 1.00 83.75 85 LEU A O 1
ATOM 693 N N . TYR A 1 86 ? 5.816 3.702 -5.563 1.00 79.56 86 TYR A N 1
ATOM 694 C CA . TYR A 1 86 ? 5.948 2.830 -6.723 1.00 79.56 86 TYR A CA 1
ATOM 695 C C . TYR A 1 86 ? 6.165 3.620 -8.014 1.00 79.56 86 TYR A C 1
ATOM 697 O O . TYR A 1 86 ? 7.036 3.260 -8.796 1.00 79.56 86 TYR A O 1
ATOM 705 N N . ALA A 1 87 ? 5.418 4.706 -8.226 1.00 76.25 87 ALA A N 1
ATOM 706 C CA . ALA A 1 87 ? 5.588 5.578 -9.383 1.00 76.25 87 ALA A CA 1
ATOM 707 C C . ALA A 1 87 ? 6.970 6.249 -9.392 1.00 76.25 87 ALA A C 1
ATOM 709 O O . ALA A 1 87 ? 7.613 6.291 -10.437 1.00 76.25 87 ALA A O 1
ATOM 710 N N . GLN A 1 88 ? 7.457 6.700 -8.230 1.00 70.06 88 GLN A N 1
ATOM 711 C CA . GLN A 1 88 ? 8.819 7.217 -8.074 1.00 70.06 88 GLN A CA 1
ATOM 712 C C . GLN A 1 88 ? 9.867 6.156 -8.421 1.00 70.06 88 GLN A C 1
ATOM 714 O O . GLN A 1 88 ? 10.789 6.445 -9.172 1.00 70.06 88 GLN A O 1
ATOM 719 N N . CYS A 1 89 ? 9.700 4.916 -7.951 1.00 63.94 89 CYS A N 1
ATOM 720 C CA . CYS A 1 89 ? 10.611 3.828 -8.297 1.00 63.94 89 CYS A CA 1
ATOM 721 C C . CYS A 1 89 ? 10.526 3.419 -9.775 1.00 63.94 89 CYS A C 1
ATOM 723 O O . CYS A 1 89 ? 11.552 3.118 -10.358 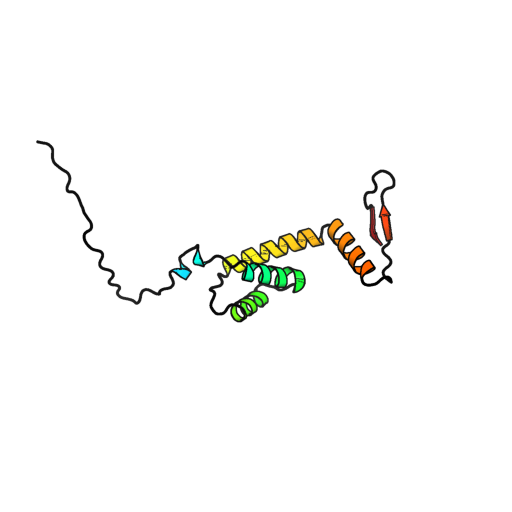1.00 63.94 89 CYS A O 1
ATOM 725 N N . GLN A 1 90 ? 9.349 3.388 -10.411 1.00 62.69 90 GLN A N 1
ATOM 726 C CA . GLN A 1 90 ? 9.246 3.039 -11.839 1.00 62.69 90 GLN A CA 1
ATOM 727 C C . GLN A 1 90 ? 9.809 4.132 -12.758 1.00 62.69 90 GLN A C 1
ATOM 729 O O . GLN A 1 90 ? 10.320 3.810 -13.825 1.00 62.69 90 GLN A O 1
ATOM 734 N N . GLY A 1 91 ? 9.709 5.404 -12.362 1.00 62.94 91 GLY A N 1
ATOM 735 C CA . GLY A 1 91 ? 10.283 6.528 -13.107 1.00 62.94 91 GLY A CA 1
ATOM 736 C C . GLY A 1 91 ? 11.791 6.700 -12.912 1.00 62.94 91 GLY A C 1
ATOM 737 O O . GLY A 1 91 ? 12.406 7.491 -13.623 1.00 62.94 91 GLY A O 1
ATOM 738 N N . ASP A 1 92 ? 12.386 5.979 -11.960 1.00 68.94 92 ASP A N 1
ATOM 739 C CA . ASP A 1 92 ? 13.816 6.033 -11.705 1.00 68.94 92 ASP A CA 1
ATOM 740 C C . ASP A 1 92 ? 14.573 5.173 -12.726 1.00 68.94 92 ASP A C 1
ATOM 742 O O . ASP A 1 92 ? 14.418 3.949 -12.801 1.00 68.94 92 ASP A O 1
ATOM 746 N N . VAL A 1 93 ? 15.431 5.826 -13.507 1.00 71.44 93 VAL A N 1
ATOM 747 C CA . VAL A 1 93 ? 16.320 5.192 -14.485 1.00 71.44 93 VAL A CA 1
ATOM 748 C C . VAL A 1 93 ? 17.154 4.088 -13.826 1.00 71.44 93 VAL A C 1
ATOM 750 O O . VAL A 1 93 ? 17.344 3.027 -14.423 1.00 71.44 93 VAL A O 1
ATOM 753 N N . GLN A 1 94 ? 17.582 4.274 -12.572 1.00 72.56 94 GLN A N 1
ATOM 754 C CA . GLN A 1 94 ? 18.346 3.266 -11.838 1.00 72.56 94 GLN A CA 1
ATOM 755 C C . GLN A 1 94 ? 17.529 1.990 -11.588 1.00 72.56 94 GLN A C 1
ATOM 757 O O . GLN A 1 94 ? 18.045 0.877 -11.709 1.00 72.56 94 GLN A O 1
ATOM 762 N N . HIS A 1 95 ? 16.239 2.126 -11.281 1.00 74.75 95 HIS A N 1
ATOM 763 C CA . HIS A 1 95 ? 15.353 0.986 -11.069 1.00 74.75 95 HIS A CA 1
ATOM 764 C C . HIS A 1 95 ? 15.115 0.199 -12.361 1.00 74.75 95 HIS A C 1
ATOM 766 O O . HIS A 1 95 ? 15.126 -1.034 -12.337 1.00 74.75 95 HIS A O 1
ATOM 772 N N . ILE A 1 96 ? 14.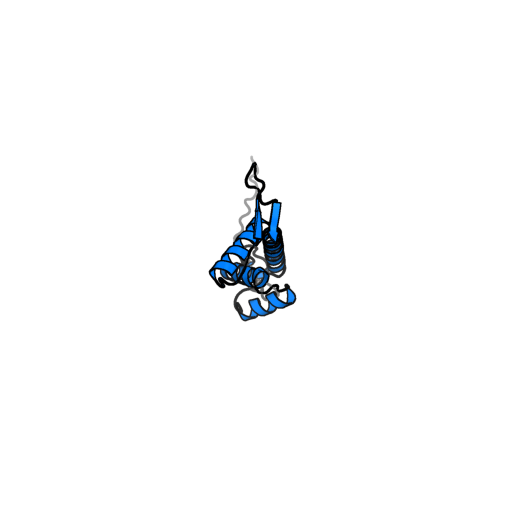935 0.897 -13.488 1.00 78.56 96 ILE A N 1
ATOM 773 C CA . ILE A 1 96 ? 14.767 0.272 -14.806 1.00 78.56 96 ILE A CA 1
ATOM 774 C C . ILE A 1 96 ? 16.021 -0.529 -15.175 1.00 78.56 96 ILE A C 1
ATOM 776 O O . ILE A 1 96 ? 15.900 -1.699 -15.535 1.00 78.56 96 ILE A O 1
ATOM 780 N N . ILE A 1 97 ? 17.218 0.050 -15.015 1.00 80.50 97 ILE A N 1
ATOM 781 C CA . ILE A 1 97 ? 18.491 -0.647 -15.271 1.00 80.50 97 ILE A CA 1
ATOM 782 C C . ILE A 1 97 ? 18.610 -1.899 -14.399 1.00 80.50 97 ILE A C 1
ATOM 784 O O . ILE A 1 97 ? 18.860 -2.983 -14.921 1.00 80.50 97 ILE A O 1
ATOM 788 N N . ASN A 1 98 ? 18.391 -1.777 -13.086 1.00 81.94 98 ASN A N 1
ATOM 789 C CA . ASN A 1 98 ? 18.497 -2.909 -12.162 1.00 81.94 98 ASN A CA 1
ATOM 790 C C . ASN A 1 98 ? 17.531 -4.039 -12.536 1.00 81.94 98 ASN A C 1
ATOM 792 O O . ASN A 1 98 ? 17.901 -5.210 -12.507 1.00 81.94 98 ASN A O 1
ATOM 796 N N . LYS A 1 99 ? 16.300 -3.695 -12.930 1.00 82.88 99 LYS A N 1
ATOM 797 C CA . LYS A 1 99 ? 15.305 -4.678 -13.365 1.00 82.88 99 LYS A CA 1
ATOM 798 C C . LYS A 1 99 ? 15.721 -5.383 -14.656 1.00 82.88 99 LYS A C 1
ATOM 800 O O . LYS A 1 99 ? 15.535 -6.591 -14.757 1.00 82.88 99 LYS A O 1
ATOM 805 N N . LEU A 1 100 ? 16.285 -4.658 -15.621 1.00 83.56 100 LEU A N 1
ATOM 806 C CA . LEU A 1 100 ? 16.786 -5.250 -16.861 1.00 83.56 100 LEU A CA 1
ATOM 807 C C . LEU A 1 100 ? 17.966 -6.187 -16.593 1.00 83.56 100 LEU A C 1
ATOM 809 O O . LEU A 1 100 ? 17.961 -7.310 -17.085 1.00 83.56 100 LEU A O 1
ATOM 813 N N . LEU A 1 101 ? 18.924 -5.778 -15.758 1.00 83.50 101 LEU A N 1
ATOM 814 C CA . LEU A 1 101 ? 20.046 -6.636 -15.364 1.00 83.50 101 LEU A CA 1
ATOM 815 C C . LEU A 1 101 ? 19.565 -7.933 -14.699 1.00 83.50 101 LEU A C 1
ATOM 817 O O . LEU A 1 101 ? 20.000 -9.008 -15.096 1.00 83.50 101 LEU A O 1
ATOM 821 N N . MET A 1 102 ? 18.593 -7.854 -13.782 1.00 85.62 102 MET A N 1
ATOM 822 C CA . MET A 1 102 ? 17.983 -9.050 -13.187 1.00 85.62 102 MET A CA 1
ATOM 823 C C . MET A 1 102 ? 17.329 -9.970 -14.227 1.00 85.62 102 MET A C 1
ATOM 825 O O . MET A 1 102 ? 17.438 -11.188 -14.114 1.00 85.62 102 MET A O 1
ATOM 829 N N . LEU A 1 103 ? 16.639 -9.411 -15.226 1.00 84.44 103 LEU A N 1
ATOM 830 C CA . LEU A 1 103 ? 16.025 -10.203 -16.297 1.00 84.44 103 LEU A CA 1
ATOM 831 C C . LEU A 1 103 ? 17.082 -10.897 -17.160 1.00 84.44 103 LEU A C 1
ATOM 833 O O . LEU A 1 103 ? 16.904 -12.060 -17.500 1.00 84.44 103 LEU A O 1
ATOM 837 N N . LYS A 1 104 ? 18.202 -10.227 -17.449 1.00 84.69 104 LYS A N 1
ATOM 838 C CA . LYS A 1 104 ? 19.339 -10.834 -18.153 1.00 84.69 104 LYS A CA 1
ATOM 839 C C . LYS A 1 104 ? 19.979 -11.974 -17.359 1.00 84.69 104 LYS A C 1
ATOM 841 O O . LYS A 1 104 ? 20.370 -12.972 -17.955 1.00 84.69 104 LYS A O 1
ATOM 846 N N . ASP A 1 105 ? 20.062 -11.849 -16.036 1.00 84.69 105 ASP A N 1
ATOM 847 C CA . ASP A 1 105 ? 20.577 -12.922 -15.178 1.00 84.69 105 ASP A CA 1
ATOM 848 C C . ASP A 1 105 ? 19.637 -14.141 -15.149 1.00 84.69 105 ASP A C 1
ATOM 850 O O . ASP A 1 105 ? 20.095 -15.278 -15.051 1.00 84.69 105 ASP A O 1
ATOM 854 N N . GLN A 1 106 ? 18.322 -13.919 -15.248 1.00 88.50 106 GLN A N 1
ATOM 855 C CA . GLN A 1 106 ? 17.314 -14.986 -15.293 1.00 88.50 106 GLN A CA 1
ATOM 856 C C . GLN A 1 106 ? 17.201 -15.637 -16.678 1.00 88.50 106 GLN A C 1
ATOM 858 O O . GLN A 1 106 ? 17.017 -16.849 -16.780 1.00 88.50 106 GLN A O 1
ATOM 863 N N . GLU A 1 107 ? 17.323 -14.843 -17.738 1.00 85.56 107 GLU A N 1
ATOM 864 C CA . GLU A 1 107 ? 17.231 -15.272 -19.127 1.00 85.56 107 GLU A CA 1
ATOM 865 C C . GLU A 1 107 ? 18.415 -14.690 -19.925 1.00 85.56 107 GLU A C 1
ATOM 867 O O . GLU A 1 107 ? 18.355 -13.557 -20.412 1.00 85.56 107 GLU A O 1
ATOM 872 N N . PRO A 1 108 ? 19.498 -15.461 -20.139 1.00 77.75 108 PRO A N 1
ATOM 873 C CA . PRO A 1 108 ? 20.722 -14.950 -20.767 1.00 77.75 108 PRO A CA 1
ATOM 874 C C . PRO A 1 108 ? 20.559 -14.560 -22.248 1.00 77.75 108 PRO A C 1
ATOM 876 O O . PRO A 1 108 ? 21.485 -14.012 -22.843 1.00 77.75 108 PRO A O 1
ATOM 879 N N . GLY A 1 109 ? 19.392 -14.816 -22.852 1.00 82.75 109 GLY A N 1
ATOM 880 C CA . GLY A 1 109 ? 19.043 -14.368 -24.203 1.00 82.75 109 GLY A CA 1
ATOM 881 C C . GLY A 1 109 ? 18.708 -12.875 -24.314 1.00 82.75 109 GLY A C 1
ATOM 882 O O . GLY A 1 109 ? 18.592 -12.366 -25.427 1.00 82.75 109 GLY A O 1
ATOM 883 N N . TRP A 1 110 ? 18.562 -12.160 -23.194 1.00 80.38 110 TRP A N 1
ATOM 884 C CA . TRP A 1 110 ? 18.296 -10.721 -23.203 1.00 80.38 110 TRP A CA 1
ATOM 885 C C . TRP A 1 110 ? 19.561 -9.922 -23.533 1.00 80.38 110 TRP A C 1
ATOM 887 O O . TRP A 1 110 ? 20.545 -9.922 -22.787 1.00 80.38 110 TRP 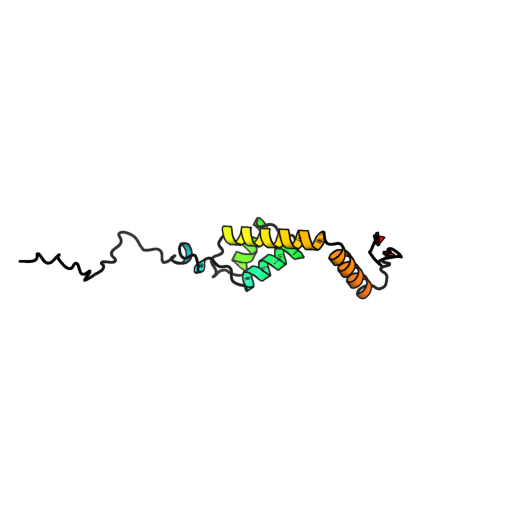A O 1
ATOM 897 N N . ILE A 1 111 ? 19.516 -9.181 -24.641 1.00 81.38 111 ILE A N 1
ATOM 898 C CA . ILE A 1 111 ? 20.550 -8.214 -25.013 1.00 81.38 111 ILE A CA 1
ATOM 899 C C . ILE A 1 111 ? 20.108 -6.846 -24.500 1.00 81.38 111 ILE A C 1
ATOM 901 O O . ILE A 1 111 ? 19.067 -6.340 -24.904 1.00 81.38 111 ILE A O 1
ATOM 905 N N . ILE A 1 112 ? 20.902 -6.258 -23.607 1.00 80.25 112 ILE A N 1
ATOM 906 C CA . ILE A 1 112 ? 20.678 -4.914 -23.068 1.00 80.25 112 ILE A CA 1
ATOM 907 C C . ILE A 1 112 ? 21.817 -4.038 -23.572 1.00 80.25 112 ILE A C 1
ATOM 909 O O . ILE A 1 112 ? 22.970 -4.266 -23.196 1.00 80.25 112 ILE A O 1
ATOM 913 N N . ASN A 1 113 ? 21.508 -3.043 -24.404 1.00 82.94 113 ASN A N 1
ATOM 914 C CA . ASN A 1 113 ? 22.505 -2.126 -24.942 1.00 82.94 113 ASN A CA 1
ATOM 915 C C . ASN A 1 113 ? 22.445 -0.786 -24.209 1.00 82.94 113 ASN A C 1
ATOM 917 O O . ASN A 1 113 ? 21.563 0.041 -24.434 1.00 82.94 113 ASN A O 1
ATOM 921 N N . THR A 1 114 ? 23.425 -0.541 -23.346 1.00 83.00 114 THR A N 1
ATOM 922 C CA . THR A 1 114 ? 23.592 0.742 -22.655 1.00 83.00 114 THR A CA 1
ATOM 923 C C . THR A 1 114 ? 24.683 1.570 -23.317 1.00 83.00 114 THR A C 1
ATOM 925 O O . THR A 1 114 ? 25.785 1.070 -23.542 1.00 83.00 114 THR A O 1
ATOM 928 N N . ARG A 1 115 ? 24.426 2.856 -23.564 1.00 83.94 115 ARG A N 1
ATOM 929 C CA . ARG A 1 115 ? 25.469 3.827 -23.914 1.00 83.94 115 ARG A CA 1
ATOM 930 C C . ARG A 1 115 ? 25.799 4.657 -22.685 1.00 83.94 115 ARG A C 1
ATOM 932 O O . ARG A 1 115 ? 24.906 5.285 -22.116 1.00 83.94 115 ARG A O 1
ATOM 939 N N . LEU A 1 116 ? 27.071 4.671 -22.311 1.00 83.94 116 LEU A N 1
ATOM 940 C CA . LEU A 1 116 ? 27.597 5.524 -21.252 1.00 83.94 116 LEU A CA 1
ATOM 941 C C . LEU A 1 116 ? 28.299 6.732 -21.871 1.00 83.94 116 LEU A C 1
ATOM 943 O O . LEU A 1 116 ? 28.881 6.634 -22.954 1.00 83.94 116 LEU A O 1
ATOM 947 N N . ASP A 1 117 ? 28.206 7.867 -21.195 1.00 83.31 117 ASP A N 1
ATOM 948 C CA . ASP A 1 117 ? 28.998 9.043 -21.505 1.00 83.31 117 ASP A CA 1
ATOM 949 C C . ASP A 1 117 ? 30.482 8.716 -21.251 1.00 83.31 117 ASP A C 1
ATOM 951 O O . ASP A 1 117 ? 30.818 8.183 -20.189 1.00 83.31 117 ASP A O 1
ATOM 955 N N . PRO A 1 118 ? 31.377 8.981 -22.213 1.00 82.12 118 PRO A N 1
ATOM 956 C CA . PRO A 1 118 ? 32.783 8.613 -22.097 1.00 82.12 118 PRO A CA 1
ATOM 957 C C . PRO A 1 118 ? 33.561 9.440 -21.061 1.00 82.12 118 PRO A C 1
ATOM 959 O O . PRO A 1 118 ? 34.674 9.052 -20.712 1.00 82.12 118 PRO A O 1
ATOM 962 N N . PHE A 1 119 ? 33.023 10.568 -20.587 1.00 84.06 119 PHE A N 1
ATOM 963 C CA . PHE A 1 119 ? 33.710 11.466 -19.659 1.00 84.06 119 PHE A CA 1
ATOM 964 C C . PHE A 1 119 ? 33.328 11.224 -18.197 1.00 84.06 119 PHE A C 1
ATOM 966 O O . PHE A 1 119 ? 34.190 11.338 -17.327 1.00 84.06 119 PHE A O 1
ATOM 973 N N . ASP A 1 120 ? 32.067 10.888 -17.914 1.00 87.75 120 ASP A N 1
ATOM 974 C CA . ASP A 1 120 ? 31.569 10.722 -16.539 1.00 87.75 120 ASP A CA 1
ATOM 975 C C . ASP A 1 120 ? 30.871 9.375 -16.269 1.00 87.75 120 ASP A C 1
ATOM 977 O O . ASP A 1 120 ? 30.361 9.154 -15.169 1.00 87.75 120 ASP A O 1
ATOM 981 N N . ASN A 1 121 ? 30.878 8.447 -17.235 1.00 77.12 121 ASN A N 1
ATOM 982 C CA . ASN A 1 121 ? 30.207 7.143 -17.167 1.00 77.12 121 ASN A CA 1
ATOM 983 C C . ASN A 1 121 ? 28.696 7.225 -16.883 1.00 77.12 121 ASN A C 1
ATOM 985 O O . ASN A 1 121 ? 28.084 6.235 -16.466 1.00 77.12 121 ASN A O 1
ATOM 989 N N . ARG A 1 122 ? 28.054 8.375 -17.115 1.00 81.00 122 ARG A N 1
ATOM 990 C CA . ARG A 1 122 ? 26.607 8.512 -16.950 1.00 81.00 122 ARG A CA 1
ATOM 991 C C . ARG A 1 122 ? 25.871 7.779 -18.067 1.00 81.00 122 ARG A C 1
ATOM 993 O O . ARG A 1 122 ? 26.234 7.880 -19.235 1.00 81.00 122 ARG A O 1
ATOM 1000 N N . LEU A 1 123 ? 24.787 7.075 -17.738 1.00 77.94 123 LEU A N 1
ATOM 1001 C CA . LEU A 1 123 ? 23.941 6.451 -18.757 1.00 77.94 123 LEU A CA 1
ATOM 1002 C C . LEU A 1 123 ? 23.273 7.527 -19.629 1.00 77.94 123 LEU A C 1
ATOM 1004 O O . LEU A 1 123 ? 22.508 8.349 -19.128 1.00 77.94 123 LEU A O 1
ATOM 1008 N N . VAL A 1 124 ? 23.546 7.497 -20.934 1.00 81.69 124 VAL A N 1
ATOM 1009 C CA . VAL A 1 124 ? 23.002 8.437 -21.930 1.00 81.69 124 VAL A CA 1
ATOM 1010 C C . VAL A 1 124 ? 21.977 7.797 -22.863 1.00 81.69 124 VAL A C 1
ATOM 1012 O O . VAL A 1 124 ? 21.130 8.506 -23.399 1.00 81.69 124 VAL A O 1
ATOM 1015 N N . SER A 1 125 ? 21.999 6.473 -23.050 1.00 77.62 125 SER A N 1
ATOM 1016 C CA . SER A 1 125 ? 20.927 5.772 -23.768 1.00 77.62 125 SER A CA 1
ATOM 1017 C C . SER A 1 125 ? 20.797 4.306 -23.361 1.00 77.62 125 SER A C 1
ATOM 1019 O O . SER A 1 125 ? 21.766 3.683 -22.927 1.00 77.62 125 SER A O 1
ATOM 1021 N N . LEU A 1 126 ? 19.607 3.748 -23.575 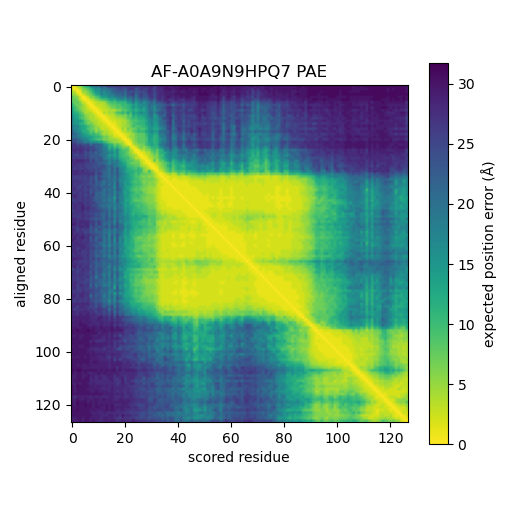1.00 79.69 126 LEU A N 1
ATOM 1022 C CA . LEU A 1 126 ? 19.254 2.353 -23.323 1.00 79.69 126 LEU A CA 1
ATOM 1023 C C . LEU A 1 126 ? 18.418 1.841 -24.508 1.00 79.69 126 LEU A C 1
ATOM 1025 O O . LEU A 1 126 ? 17.412 2.473 -24.837 1.00 79.69 126 LEU A O 1
ATOM 1029 N N . PHE A 1 127 ? 18.856 0.753 -25.146 1.00 65.38 127 PHE A N 1
ATOM 1030 C CA . PHE A 1 127 ? 18.215 0.112 -26.301 1.00 65.38 127 PHE A CA 1
ATOM 1031 C C . PHE A 1 127 ? 18.025 -1.387 -26.072 1.00 65.38 127 PHE A C 1
ATOM 1033 O O . PHE A 1 127 ? 18.935 -2.011 -25.468 1.00 65.38 127 PHE A O 1
#

Solvent-accessible surface area (backbone atoms only — not comparable to full-atom values): 8092 Å² total; per-residue (Å²): 137,83,85,78,78,85,85,85,74,89,86,77,81,86,90,78,65,101,58,82,78,72,83,53,54,55,80,74,37,76,79,56,45,59,77,50,72,67,57,49,52,51,50,46,45,38,44,73,75,60,71,51,51,70,86,58,49,51,62,52,48,47,71,76,37,75,91,54,78,78,46,66,68,58,50,53,52,53,50,51,53,46,49,52,52,46,51,55,46,68,69,30,68,68,48,50,51,53,52,49,53,53,48,28,74,76,40,78,85,58,80,78,48,72,41,57,39,93,86,77,66,45,80,73,45,79,91